Protein AF-A0A816BMD3-F1 (afdb_monomer)

Sequence (79 aa):
MENLPIKIYCLAADDGTLKAQEIDAISTLAKQLGMTDEKCQEILALYKEEEDERQKRIAFLFPKTYAEAVKAIDKHYGR

Organism: NCBI:txid392030

InterPro domains:
  IPR029024 TerB-like [G3DSA:1.10.3680.10] (5-63)

Mean predicted aligned error: 8.98 Å

Structure (mmCIF, N/CA/C/O backbone):
data_AF-A0A816BMD3-F1
#
_entry.id   AF-A0A816BMD3-F1
#
loop_
_atom_site.group_PDB
_atom_site.id
_atom_site.type_symbol
_atom_site.label_atom_id
_atom_site.label_alt_id
_atom_site.label_comp_id
_atom_site.label_asym_id
_atom_site.label_entity_id
_atom_site.label_seq_id
_atom_site.pdbx_PDB_ins_code
_atom_site.Cartn_x
_atom_site.Cartn_y
_atom_site.Cartn_z
_atom_site.occupancy
_atom_site.B_iso_or_equiv
_atom_site.auth_seq_id
_atom_site.auth_comp_id
_atom_site.auth_asym_id
_atom_site.auth_atom_id
_atom_site.pdbx_PDB_model_num
ATOM 1 N N . MET A 1 1 ? -2.870 -20.915 7.896 1.00 46.78 1 MET A N 1
ATOM 2 C CA . MET A 1 1 ? -3.939 -19.909 8.062 1.00 46.78 1 MET A CA 1
ATOM 3 C C . MET A 1 1 ? -3.626 -18.788 7.101 1.00 46.78 1 MET A C 1
ATOM 5 O O . MET A 1 1 ? -2.528 -18.257 7.176 1.00 46.78 1 MET A O 1
ATOM 9 N N . GLU A 1 2 ? -4.500 -18.514 6.139 1.00 51.50 2 GLU A N 1
ATOM 10 C CA . GLU A 1 2 ? -4.284 -17.387 5.229 1.00 51.50 2 GLU A CA 1
ATOM 11 C C . GLU A 1 2 ? -4.440 -16.069 6.001 1.00 51.50 2 GLU A C 1
ATOM 13 O O . GLU A 1 2 ? -5.390 -15.924 6.770 1.00 51.50 2 GLU A O 1
ATOM 18 N N . ASN A 1 3 ? -3.516 -15.119 5.811 1.00 61.53 3 ASN A N 1
ATOM 19 C CA . ASN A 1 3 ? -3.596 -13.768 6.382 1.00 61.53 3 ASN A CA 1
ATOM 20 C C . ASN A 1 3 ? -4.695 -12.965 5.662 1.00 61.53 3 ASN A C 1
ATOM 22 O O . ASN A 1 3 ? -4.433 -12.132 4.796 1.00 61.53 3 ASN A O 1
ATOM 26 N N . LEU A 1 4 ? -5.948 -13.267 6.009 1.00 64.56 4 LEU A N 1
ATOM 27 C CA . LEU A 1 4 ? -7.162 -12.664 5.458 1.00 64.56 4 LEU A CA 1
ATOM 28 C C . LEU A 1 4 ? -7.159 -11.118 5.471 1.00 64.56 4 LEU A C 1
ATOM 30 O O . LEU A 1 4 ? -7.603 -10.540 4.481 1.00 64.56 4 LEU A O 1
ATOM 34 N N . PRO A 1 5 ? -6.636 -10.427 6.510 1.00 66.25 5 PRO A N 1
ATOM 35 C CA . PRO A 1 5 ? -6.715 -8.968 6.571 1.00 66.25 5 PRO A CA 1
ATOM 36 C C . PRO A 1 5 ? -5.879 -8.253 5.502 1.00 66.25 5 PRO A C 1
ATOM 38 O O . PRO A 1 5 ? -6.377 -7.326 4.877 1.00 66.25 5 PRO A O 1
ATOM 41 N N . ILE A 1 6 ? -4.651 -8.709 5.224 1.00 65.69 6 ILE A N 1
ATOM 42 C CA . ILE A 1 6 ? -3.787 -8.099 4.192 1.00 65.69 6 ILE A CA 1
ATOM 43 C C . ILE A 1 6 ? -4.389 -8.310 2.798 1.00 65.69 6 ILE A C 1
ATOM 45 O O . ILE A 1 6 ? -4.437 -7.380 1.997 1.00 65.69 6 ILE A O 1
ATOM 49 N N . LYS A 1 7 ? -4.940 -9.504 2.525 1.00 68.69 7 LYS A N 1
ATOM 50 C CA . LYS A 1 7 ? -5.594 -9.796 1.238 1.00 68.69 7 LYS A CA 1
ATOM 51 C C . LYS A 1 7 ? -6.761 -8.845 0.940 1.00 68.69 7 LYS A C 1
ATOM 53 O O . LYS A 1 7 ? -6.982 -8.539 -0.224 1.00 68.69 7 LYS A O 1
ATOM 58 N N . ILE A 1 8 ? -7.487 -8.369 1.955 1.00 70.81 8 ILE A N 1
ATOM 59 C CA . ILE A 1 8 ? -8.586 -7.405 1.774 1.00 70.81 8 ILE A CA 1
ATOM 60 C C . ILE A 1 8 ? -8.052 -6.051 1.284 1.00 70.81 8 ILE A C 1
ATOM 62 O O . ILE A 1 8 ? -8.630 -5.470 0.369 1.00 70.81 8 ILE A O 1
ATOM 66 N N . TYR A 1 9 ? -6.925 -5.584 1.828 1.00 68.06 9 TYR A N 1
ATOM 67 C CA . TYR A 1 9 ? -6.263 -4.368 1.348 1.00 68.06 9 TYR A CA 1
ATOM 68 C C . TYR A 1 9 ? -5.714 -4.538 -0.075 1.00 68.06 9 TYR A C 1
ATOM 70 O O . TYR A 1 9 ? -5.918 -3.661 -0.910 1.00 68.06 9 TYR A O 1
ATOM 78 N N . CYS A 1 10 ? -5.116 -5.691 -0.395 1.00 67.19 10 CYS A N 1
ATOM 79 C CA . CYS A 1 10 ? -4.655 -5.988 -1.756 1.00 67.19 10 CYS A CA 1
ATOM 80 C C . CYS A 1 10 ? -5.799 -6.055 -2.780 1.00 67.19 10 CYS A C 1
ATOM 82 O O . CYS A 1 10 ? -5.629 -5.598 -3.902 1.00 67.19 10 CYS A O 1
ATOM 84 N N . LEU A 1 11 ? -6.953 -6.622 -2.406 1.00 69.94 11 LEU A N 1
ATOM 85 C CA . LEU A 1 11 ? -8.134 -6.696 -3.275 1.00 69.94 11 LEU A CA 1
ATOM 86 C C . LEU A 1 11 ? -8.762 -5.324 -3.524 1.00 69.94 11 LEU A C 1
ATOM 88 O O . LEU A 1 11 ? -9.327 -5.098 -4.587 1.00 69.94 11 LEU A O 1
ATOM 92 N N . ALA A 1 12 ? -8.699 -4.425 -2.543 1.00 73.19 12 ALA A N 1
ATOM 93 C CA . ALA A 1 12 ? -9.235 -3.081 -2.695 1.00 73.19 12 ALA A CA 1
ATOM 94 C C . ALA A 1 12 ? -8.334 -2.179 -3.548 1.00 73.19 12 ALA A C 1
ATOM 96 O O . ALA A 1 12 ? -8.846 -1.331 -4.266 1.00 73.19 12 ALA A O 1
ATOM 97 N N . ALA A 1 13 ? -7.018 -2.404 -3.530 1.00 76.38 13 ALA A N 1
ATOM 98 C CA . ALA A 1 13 ? -6.053 -1.705 -4.376 1.00 76.38 13 ALA A CA 1
ATOM 99 C C . ALA A 1 13 ? -5.923 -2.318 -5.789 1.00 76.38 13 ALA A C 1
ATOM 101 O O . ALA A 1 13 ? -4.825 -2.359 -6.344 1.00 76.38 13 ALA A O 1
ATOM 102 N N . ASP A 1 14 ? -7.018 -2.817 -6.375 1.00 74.56 14 ASP A N 1
ATOM 103 C CA . ASP A 1 14 ? -7.022 -3.505 -7.682 1.00 74.56 14 ASP A CA 1
ATOM 104 C C . ASP A 1 14 ? -6.507 -2.613 -8.831 1.00 74.56 14 ASP A C 1
ATOM 106 O O . ASP A 1 14 ? -5.858 -3.081 -9.764 1.00 74.56 14 ASP A O 1
ATOM 110 N N . ASP A 1 15 ? -6.703 -1.296 -8.730 1.00 72.75 15 ASP A N 1
ATOM 111 C CA . ASP A 1 15 ? -6.151 -0.311 -9.672 1.00 72.75 15 ASP A CA 1
ATOM 112 C C . ASP A 1 15 ? -4.712 0.134 -9.332 1.00 72.75 15 ASP A C 1
ATOM 114 O O . ASP A 1 15 ? -4.181 1.086 -9.911 1.00 72.75 15 ASP 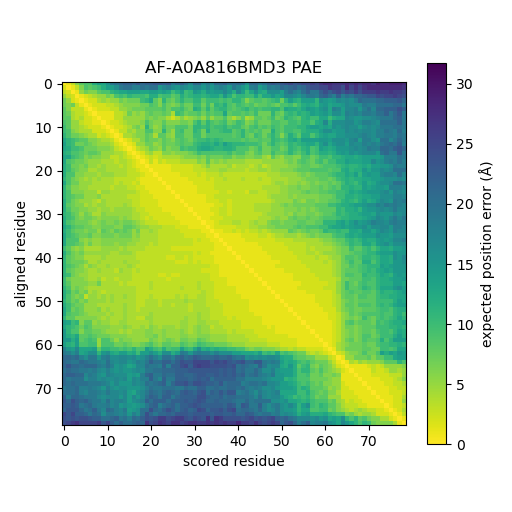A O 1
ATOM 118 N N . GLY A 1 16 ? -4.066 -0.566 -8.399 1.00 67.62 16 GLY A N 1
ATOM 119 C CA . GLY A 1 16 ? -2.715 -0.295 -7.924 1.00 67.62 16 GLY A CA 1
ATOM 120 C C . GLY A 1 16 ? -2.625 0.832 -6.897 1.00 67.62 16 GLY A C 1
ATOM 121 O O . GLY A 1 16 ? -1.516 1.167 -6.487 1.00 67.62 16 GLY A O 1
ATOM 122 N N . THR A 1 17 ? -3.743 1.433 -6.475 1.00 76.69 17 THR A N 1
ATOM 123 C CA . THR A 1 17 ? -3.754 2.473 -5.441 1.00 76.69 17 THR A CA 1
ATOM 124 C C . THR A 1 17 ? -4.874 2.236 -4.443 1.00 76.69 17 THR A C 1
ATOM 126 O O . THR A 1 17 ? -6.017 2.018 -4.805 1.00 76.69 17 THR A O 1
ATOM 129 N N . LEU A 1 18 ? -4.565 2.366 -3.157 1.00 81.50 18 LEU A N 1
ATOM 130 C CA . LEU A 1 18 ? -5.578 2.287 -2.115 1.00 81.50 18 LEU A CA 1
ATOM 131 C C . LEU A 1 18 ? -6.164 3.684 -1.843 1.00 81.50 18 LEU A C 1
ATOM 133 O O . LEU A 1 18 ? -5.489 4.556 -1.288 1.00 81.50 18 LEU A O 1
ATOM 137 N N . LYS A 1 19 ? -7.416 3.919 -2.240 1.00 84.69 19 LYS A N 1
ATOM 138 C CA . LYS A 1 19 ? -8.122 5.196 -2.054 1.00 84.69 19 LYS A CA 1
ATOM 139 C C . LYS A 1 19 ? -8.646 5.343 -0.628 1.00 84.69 19 LYS A C 1
ATOM 141 O O . LYS A 1 19 ? -8.954 4.369 0.051 1.00 84.69 19 LYS A O 1
ATOM 146 N N . ALA A 1 20 ? -8.860 6.587 -0.192 1.00 83.75 20 ALA A N 1
ATOM 147 C CA . ALA A 1 20 ? -9.430 6.875 1.129 1.00 83.75 20 ALA A CA 1
ATOM 148 C C . ALA A 1 20 ? -10.780 6.167 1.366 1.00 83.75 20 ALA A C 1
ATOM 150 O O . ALA A 1 20 ? -10.993 5.582 2.421 1.00 83.75 20 ALA A O 1
ATOM 151 N N . GLN A 1 21 ? -11.652 6.136 0.354 1.00 84.50 21 GLN A N 1
ATOM 152 C CA . GLN A 1 21 ? -12.952 5.457 0.440 1.00 84.50 21 GLN A CA 1
ATOM 153 C C . GLN 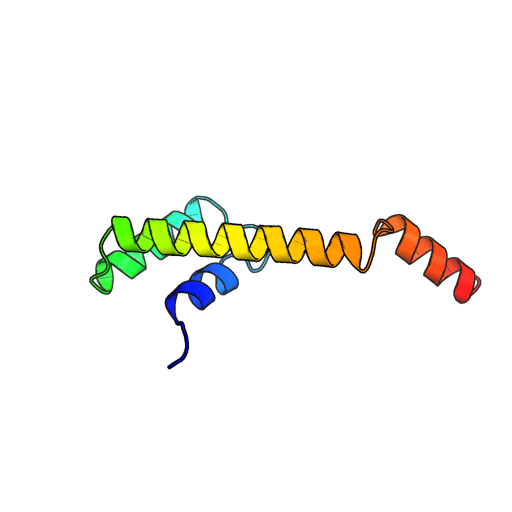A 1 21 ? -12.820 3.937 0.620 1.00 84.50 21 GLN A C 1
ATOM 155 O O . GLN A 1 21 ? -13.611 3.328 1.337 1.00 84.50 21 GLN A O 1
ATOM 160 N N . GLU A 1 22 ? -11.814 3.323 -0.005 1.00 84.81 22 GLU A N 1
ATOM 161 C CA . GLU A 1 22 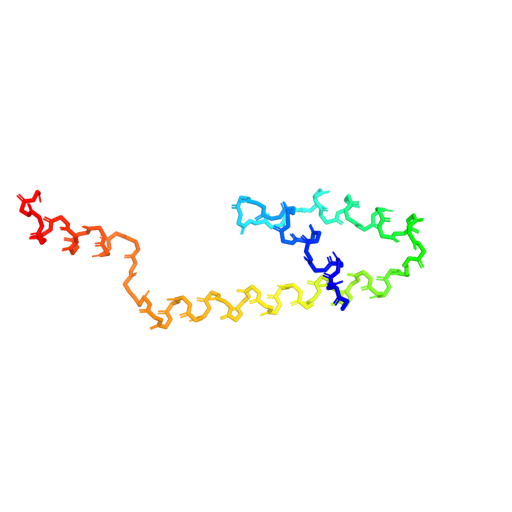? -11.517 1.896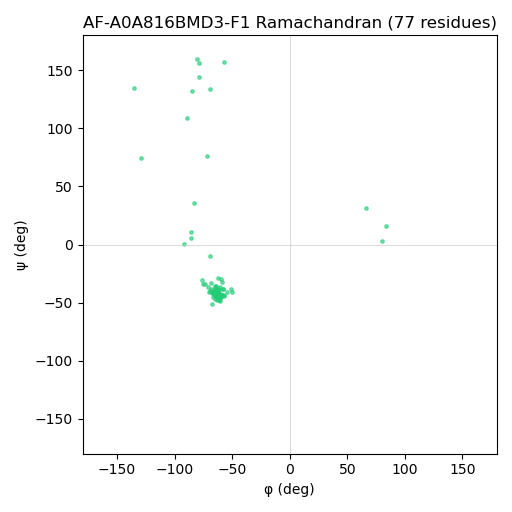 0.139 1.00 84.81 22 GLU A CA 1
ATOM 162 C C . GLU A 1 22 ? -10.965 1.602 1.543 1.00 84.81 22 GLU A C 1
ATOM 164 O O . GLU A 1 22 ? -11.401 0.651 2.189 1.00 84.81 22 GLU A O 1
ATOM 169 N N . ILE A 1 23 ? -10.093 2.468 2.075 1.00 85.12 23 ILE A N 1
ATOM 170 C CA . ILE A 1 23 ? -9.592 2.381 3.459 1.00 85.12 23 ILE A CA 1
ATOM 171 C C . ILE A 1 23 ? -10.744 2.459 4.470 1.00 85.12 23 ILE A C 1
ATOM 173 O O . ILE A 1 23 ? -10.792 1.659 5.410 1.00 85.12 23 ILE A O 1
ATOM 177 N N . ASP A 1 24 ? -11.679 3.390 4.279 1.00 86.38 24 ASP A N 1
ATOM 178 C CA . ASP A 1 24 ? -12.834 3.574 5.164 1.00 86.38 24 ASP A CA 1
ATOM 179 C C . ASP A 1 24 ? -13.782 2.367 5.123 1.00 86.38 24 ASP A C 1
ATOM 181 O O . ASP A 1 24 ? -14.257 1.905 6.169 1.00 86.38 24 ASP A O 1
ATOM 185 N N . ALA A 1 25 ? -14.019 1.806 3.932 1.00 86.25 25 ALA A N 1
ATOM 186 C CA . ALA A 1 25 ? -14.826 0.602 3.754 1.00 86.25 25 ALA A CA 1
ATOM 187 C C . ALA A 1 25 ? -14.204 -0.605 4.475 1.00 86.25 25 ALA A C 1
ATOM 189 O O . ALA A 1 25 ? -14.894 -1.307 5.220 1.00 86.25 25 ALA A O 1
ATOM 190 N N . ILE A 1 26 ? -12.892 -0.811 4.321 1.00 85.38 26 ILE A N 1
ATOM 191 C CA . ILE A 1 26 ? -12.168 -1.901 4.989 1.00 85.38 26 ILE A CA 1
ATOM 192 C C . ILE A 1 26 ? -12.170 -1.703 6.504 1.00 85.38 26 ILE A C 1
ATOM 194 O O . ILE A 1 26 ? -12.430 -2.649 7.245 1.00 85.38 26 ILE A O 1
ATOM 198 N N . SER A 1 27 ? -11.944 -0.475 6.971 1.00 85.00 27 SER A N 1
ATOM 199 C CA . SER A 1 27 ? -11.959 -0.149 8.400 1.00 85.00 27 SER A CA 1
ATOM 200 C C . SER A 1 27 ? -13.332 -0.410 9.019 1.00 85.00 27 SER A C 1
ATOM 202 O O . SER A 1 27 ? -13.430 -0.964 10.114 1.00 85.00 27 SER A O 1
ATOM 204 N N . THR A 1 28 ? -14.407 -0.072 8.304 1.00 86.94 28 THR A N 1
ATOM 205 C CA . THR A 1 28 ? -15.784 -0.341 8.742 1.00 86.94 28 THR A CA 1
ATOM 206 C C . THR A 1 28 ? -16.057 -1.843 8.834 1.00 86.94 28 THR A C 1
ATOM 208 O O . THR A 1 28 ? -16.590 -2.310 9.842 1.00 86.94 28 THR A O 1
ATOM 211 N N . LEU A 1 29 ? -15.647 -2.614 7.822 1.00 85.50 29 LEU A N 1
ATOM 212 C CA . LEU A 1 29 ? -15.791 -4.070 7.815 1.00 85.50 29 LEU A CA 1
ATOM 213 C C . LEU A 1 29 ? -14.985 -4.728 8.946 1.00 85.50 29 LEU A C 1
ATOM 215 O O . LEU A 1 29 ? -15.495 -5.588 9.659 1.00 85.50 29 LEU A O 1
ATOM 219 N N . ALA A 1 30 ? -13.742 -4.299 9.156 1.00 83.62 30 ALA A N 1
ATOM 220 C CA . ALA A 1 30 ? -12.876 -4.823 10.206 1.00 83.62 30 ALA A CA 1
ATOM 221 C C . ALA A 1 30 ? -13.469 -4.589 11.607 1.00 83.62 30 ALA A C 1
ATOM 223 O O . ALA A 1 30 ? -13.461 -5.500 12.438 1.00 83.62 30 ALA A O 1
ATOM 224 N N . LYS A 1 31 ? -14.083 -3.421 11.847 1.00 84.31 31 LYS A N 1
ATOM 225 C CA . LYS A 1 31 ? -14.834 -3.142 13.085 1.00 84.31 31 LYS A CA 1
ATOM 226 C C . LYS A 1 31 ? -16.020 -4.082 13.277 1.00 84.31 31 LYS A C 1
ATOM 228 O O . LYS A 1 31 ? -16.214 -4.592 14.378 1.00 84.31 31 LYS A O 1
ATOM 233 N N . GLN A 1 32 ? -16.794 -4.349 12.222 1.00 86.44 32 GLN A N 1
ATOM 234 C CA . GLN A 1 32 ? -17.914 -5.302 12.279 1.00 86.44 32 GLN A CA 1
ATOM 235 C C . GLN A 1 32 ? -17.452 -6.727 12.611 1.00 86.44 32 GLN A C 1
ATOM 237 O O . GLN A 1 32 ? -18.185 -7.482 13.244 1.00 86.44 32 GLN A O 1
ATOM 242 N N . LEU A 1 33 ? -16.222 -7.075 12.230 1.00 84.56 33 LEU A N 1
ATOM 243 C CA . LEU A 1 33 ? -15.576 -8.350 12.546 1.00 84.56 33 LEU A CA 1
ATOM 244 C C . LEU A 1 33 ? -14.867 -8.354 13.915 1.00 84.56 33 LEU A C 1
ATOM 246 O O . LEU A 1 33 ? -14.211 -9.335 14.263 1.00 84.56 33 LEU A O 1
A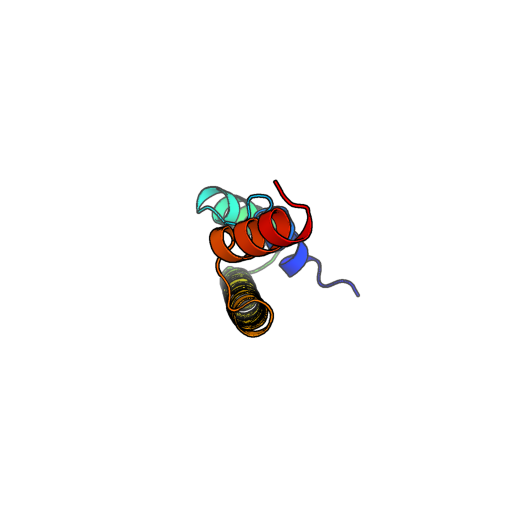TOM 250 N N . GLY A 1 34 ? -15.004 -7.286 14.708 1.00 86.44 34 GLY A N 1
ATOM 251 C CA . GLY A 1 34 ? -14.466 -7.197 16.067 1.00 86.44 34 GLY A CA 1
ATOM 252 C C . GLY A 1 34 ? -12.995 -6.78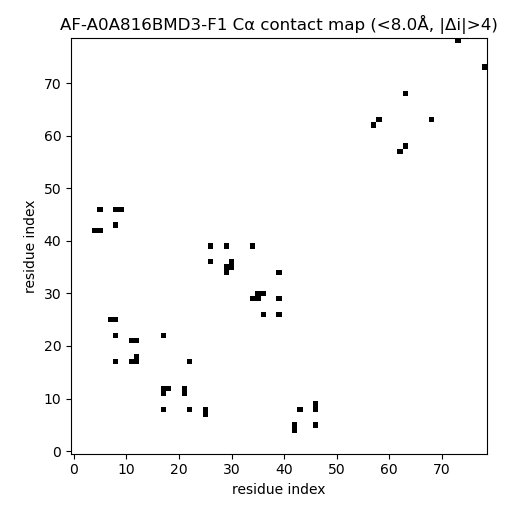5 16.154 1.00 86.44 34 GLY A C 1
ATOM 253 O O . GLY A 1 34 ? -12.373 -6.974 17.201 1.00 86.44 34 GLY A O 1
ATOM 254 N N . MET A 1 35 ? -12.413 -6.233 15.087 1.00 87.44 35 MET A N 1
ATOM 255 C CA . MET A 1 35 ? -11.082 -5.631 15.159 1.00 87.44 35 MET A CA 1
ATOM 256 C C . MET A 1 35 ? -11.133 -4.233 15.772 1.00 87.44 35 MET A C 1
ATOM 258 O O . MET A 1 35 ? -12.069 -3.465 15.546 1.00 87.44 35 MET A O 1
ATOM 262 N N . THR A 1 36 ? -10.093 -3.902 16.538 1.00 89.94 36 THR A N 1
ATOM 263 C CA . THR A 1 36 ? -9.910 -2.555 17.080 1.00 89.94 36 THR A CA 1
ATOM 264 C C . THR A 1 36 ? -9.307 -1.629 16.030 1.00 89.94 36 THR A C 1
ATOM 266 O O . THR A 1 36 ? -8.670 -2.083 15.075 1.00 89.94 36 THR A O 1
ATOM 269 N N . ASP A 1 37 ? -9.478 -0.324 16.237 1.00 85.56 37 ASP A N 1
ATOM 270 C CA . ASP A 1 37 ? -8.869 0.696 15.387 1.00 85.56 37 ASP A CA 1
ATOM 271 C C . ASP A 1 37 ? -7.342 0.565 15.338 1.00 85.56 37 ASP A C 1
ATOM 273 O O . ASP A 1 37 ? -6.769 0.687 14.257 1.00 85.56 37 ASP A O 1
ATOM 277 N N . GLU A 1 38 ? -6.682 0.232 16.457 1.00 90.00 38 GLU A N 1
ATOM 278 C CA . GLU A 1 38 ? -5.226 0.043 16.465 1.00 90.00 38 GLU A CA 1
ATOM 279 C C . GLU A 1 38 ? -4.797 -1.079 15.515 1.00 90.00 38 GLU A C 1
ATOM 281 O O . GLU A 1 38 ? -3.893 -0.889 14.704 1.00 90.00 38 GLU A O 1
ATOM 286 N N . LYS A 1 39 ? -5.491 -2.225 15.540 1.00 86.50 39 LYS A N 1
ATOM 287 C CA . LYS A 1 39 ? -5.174 -3.356 14.655 1.00 86.50 39 LYS A CA 1
ATOM 288 C C . LYS A 1 39 ? -5.410 -3.025 13.182 1.00 86.50 39 LYS A C 1
ATOM 290 O O . LYS A 1 39 ? -4.642 -3.462 12.329 1.00 86.50 39 LYS A O 1
ATOM 295 N N . CYS A 1 40 ? -6.456 -2.259 12.868 1.00 85.50 40 CYS A N 1
ATOM 296 C CA . CYS A 1 40 ? -6.693 -1.783 11.503 1.00 85.50 40 CYS A CA 1
ATOM 297 C C . CYS A 1 40 ? -5.547 -0.886 11.017 1.00 85.50 40 CYS A C 1
ATOM 299 O O . CYS A 1 40 ? -5.088 -1.036 9.885 1.00 85.50 40 CYS A O 1
ATOM 301 N N . GLN A 1 41 ? -5.059 0.013 11.876 1.00 87.62 41 GLN A N 1
ATOM 302 C CA . GLN A 1 41 ? -3.925 0.881 11.553 1.00 87.62 41 GLN A CA 1
ATOM 303 C C . GLN A 1 41 ? -2.624 0.089 11.374 1.00 87.62 41 GLN A C 1
ATOM 305 O O . GLN A 1 41 ? -1.889 0.361 10.428 1.00 87.62 41 GLN A O 1
ATOM 310 N N . GLU A 1 42 ? -2.362 -0.918 12.212 1.00 89.19 42 GLU A N 1
ATOM 311 C CA . GLU A 1 42 ? -1.193 -1.800 12.067 1.00 89.19 42 GLU A CA 1
ATOM 312 C C . GLU A 1 42 ? -1.197 -2.546 10.726 1.00 89.19 42 GLU A C 1
ATOM 314 O O . GLU A 1 42 ? -0.179 -2.597 10.040 1.00 89.19 42 GLU A O 1
ATOM 319 N N . ILE A 1 43 ? -2.348 -3.080 10.307 1.00 85.75 43 ILE A N 1
ATOM 320 C CA . ILE A 1 43 ? -2.459 -3.791 9.024 1.00 85.75 43 ILE A CA 1
ATOM 321 C C . ILE A 1 43 ? -2.315 -2.830 7.842 1.00 85.75 43 ILE A C 1
ATOM 323 O O . ILE A 1 43 ? -1.655 -3.166 6.860 1.00 85.75 43 ILE A O 1
ATOM 327 N N . LEU A 1 44 ? -2.891 -1.627 7.931 1.00 86.00 44 LEU A N 1
ATOM 328 C CA . LEU A 1 44 ? -2.716 -0.601 6.904 1.00 86.00 44 LEU A CA 1
ATOM 329 C C . LEU A 1 44 ? -1.247 -0.167 6.780 1.00 86.00 44 LEU A C 1
ATOM 331 O O . LEU A 1 44 ? -0.770 0.053 5.667 1.00 86.00 44 LEU A O 1
ATOM 335 N N . ALA A 1 45 ? -0.538 -0.028 7.901 1.00 89.06 45 ALA A N 1
ATOM 336 C CA . ALA A 1 45 ? 0.888 0.280 7.907 1.00 89.06 45 ALA A CA 1
ATOM 337 C C . ALA A 1 45 ? 1.694 -0.845 7.245 1.00 89.06 45 ALA A C 1
ATOM 339 O O . ALA A 1 45 ? 2.465 -0.575 6.327 1.00 89.06 45 ALA A O 1
ATOM 340 N N . LEU A 1 46 ? 1.430 -2.098 7.624 1.00 88.12 46 LEU A N 1
ATOM 341 C CA . LEU A 1 46 ? 2.087 -3.267 7.043 1.00 88.12 46 LEU A CA 1
ATOM 342 C C . LEU A 1 46 ? 1.866 -3.369 5.525 1.00 88.12 46 LEU A C 1
ATOM 344 O O . LEU A 1 46 ? 2.817 -3.592 4.784 1.00 88.12 46 LEU A O 1
ATOM 348 N N . TYR A 1 47 ? 0.639 -3.141 5.046 1.00 86.75 47 TYR A N 1
ATOM 349 C CA . TYR A 1 47 ? 0.343 -3.104 3.608 1.00 86.75 47 TYR A CA 1
ATOM 350 C C . TYR A 1 47 ? 1.203 -2.065 2.869 1.00 86.75 47 TYR A C 1
ATOM 352 O O . TYR A 1 47 ? 1.746 -2.353 1.804 1.00 86.75 47 TYR A O 1
ATOM 360 N N . LYS A 1 48 ? 1.348 -0.858 3.433 1.00 86.00 48 LYS A N 1
ATOM 361 C CA . LYS A 1 48 ? 2.164 0.206 2.826 1.00 86.00 48 LYS A CA 1
ATOM 362 C C . LYS A 1 48 ? 3.641 -0.170 2.781 1.00 86.00 48 LYS A C 1
ATOM 364 O O . LYS A 1 48 ? 4.285 0.066 1.767 1.00 86.00 48 LYS A O 1
ATOM 369 N N . GLU A 1 49 ? 4.162 -0.769 3.849 1.00 90.25 49 GLU A N 1
ATOM 370 C CA . GLU A 1 49 ? 5.547 -1.246 3.896 1.00 90.25 49 GLU A CA 1
ATOM 371 C C . GLU A 1 49 ? 5.812 -2.327 2.838 1.00 90.25 49 GLU A C 1
ATOM 373 O O . GLU A 1 49 ? 6.810 -2.257 2.117 1.00 90.25 49 GLU A O 1
ATOM 378 N N . GLU A 1 50 ? 4.906 -3.300 2.698 1.00 87.81 50 GLU A N 1
ATOM 379 C CA . GLU A 1 50 ? 5.013 -4.348 1.678 1.00 87.81 50 GLU A CA 1
ATOM 380 C C . GLU A 1 50 ? 4.950 -3.775 0.255 1.00 87.81 50 GLU A C 1
ATOM 382 O O . GLU A 1 50 ? 5.729 -4.184 -0.611 1.00 87.81 50 GLU A O 1
ATOM 387 N N . GLU 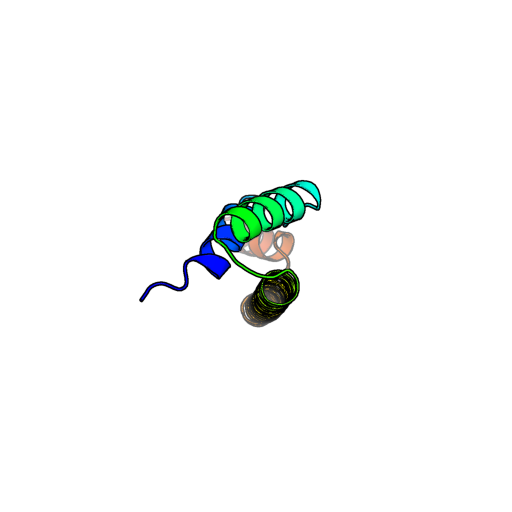A 1 51 ? 4.058 -2.813 0.011 1.00 85.19 51 GLU A N 1
ATOM 388 C CA . GLU A 1 51 ? 3.927 -2.152 -1.286 1.00 85.19 51 GLU A CA 1
ATOM 389 C C . GLU A 1 51 ? 5.174 -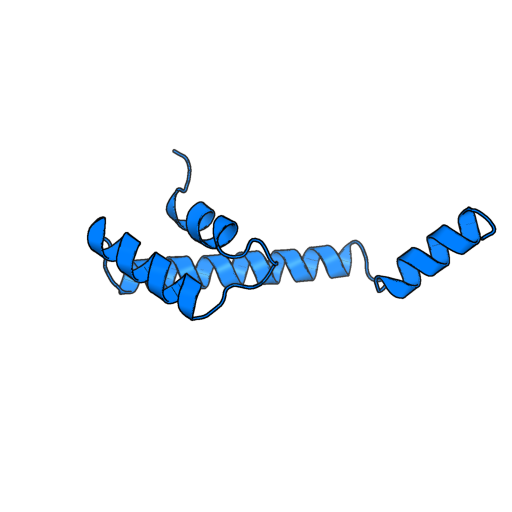1.323 -1.627 1.00 85.19 51 GLU A C 1
ATOM 391 O O . GLU A 1 51 ? 5.704 -1.441 -2.733 1.00 85.19 51 GLU A O 1
ATOM 396 N N . ASP A 1 52 ? 5.717 -0.569 -0.671 1.00 87.75 52 ASP A N 1
ATOM 397 C CA . ASP A 1 52 ? 6.955 0.193 -0.853 1.00 87.75 52 ASP A CA 1
ATOM 398 C C . ASP A 1 52 ? 8.145 -0.724 -1.178 1.00 87.75 52 ASP A C 1
ATOM 400 O O . ASP A 1 52 ? 8.909 -0.460 -2.113 1.00 87.75 52 ASP A O 1
ATOM 404 N N . GLU A 1 53 ? 8.310 -1.833 -0.451 1.00 91.00 53 GLU A N 1
ATOM 405 C CA . GLU A 1 53 ? 9.363 -2.817 -0.732 1.00 91.00 53 GLU A CA 1
ATOM 406 C C . GLU A 1 53 ? 9.171 -3.495 -2.095 1.00 91.00 53 GLU A C 1
ATOM 408 O O . GLU A 1 53 ? 10.137 -3.700 -2.844 1.00 91.00 53 GLU A O 1
ATOM 413 N N . ARG A 1 54 ? 7.924 -3.791 -2.478 1.00 86.69 54 ARG A N 1
ATOM 414 C CA . ARG A 1 54 ? 7.601 -4.323 -3.806 1.00 86.69 54 ARG A CA 1
ATOM 415 C C . ARG A 1 54 ? 8.000 -3.342 -4.905 1.00 86.69 54 ARG A C 1
ATOM 417 O O . ARG A 1 54 ? 8.645 -3.758 -5.871 1.00 86.69 54 ARG A O 1
ATOM 424 N N . GLN A 1 55 ? 7.679 -2.057 -4.755 1.00 84.25 55 GLN A N 1
ATOM 425 C CA . GLN A 1 55 ? 8.038 -1.015 -5.721 1.00 84.25 55 GLN A CA 1
ATOM 426 C C . GLN A 1 55 ? 9.556 -0.845 -5.840 1.00 84.25 55 GLN A C 1
ATOM 428 O O . GLN A 1 55 ? 10.086 -0.833 -6.954 1.00 84.25 55 GLN A O 1
ATOM 433 N N . LYS A 1 56 ? 10.288 -0.818 -4.716 1.00 88.38 56 LYS A N 1
ATOM 434 C CA . LYS A 1 56 ? 11.763 -0.805 -4.723 1.00 88.38 56 LYS A CA 1
ATOM 435 C C . LYS A 1 56 ? 12.331 -2.008 -5.470 1.00 88.38 56 LYS A C 1
ATOM 437 O O . LYS A 1 56 ? 13.253 -1.863 -6.273 1.00 88.38 56 LYS A O 1
ATOM 442 N N . ARG A 1 57 ? 11.775 -3.201 -5.240 1.00 86.50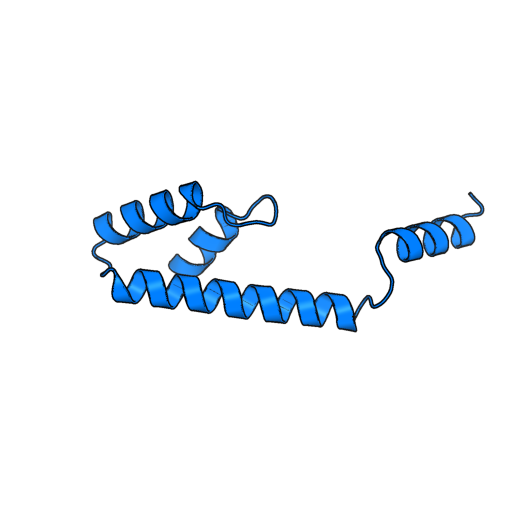 57 ARG A N 1
ATOM 443 C CA . ARG A 1 57 ? 12.230 -4.430 -5.896 1.00 86.50 57 ARG A CA 1
ATOM 444 C C . ARG A 1 57 ? 11.946 -4.425 -7.393 1.00 86.50 57 ARG A C 1
ATOM 446 O O . ARG A 1 57 ? 12.806 -4.849 -8.160 1.00 86.50 57 ARG A O 1
ATOM 453 N N . ILE A 1 58 ? 10.788 -3.922 -7.820 1.00 84.50 58 ILE A N 1
ATOM 454 C CA . ILE A 1 58 ? 10.475 -3.735 -9.243 1.00 84.50 58 ILE A CA 1
ATOM 455 C C . ILE A 1 58 ? 11.462 -2.756 -9.874 1.00 84.50 58 ILE A C 1
ATOM 457 O O . ILE A 1 58 ? 12.038 -3.086 -10.904 1.00 84.50 58 ILE A O 1
ATOM 461 N N . ALA A 1 59 ? 11.722 -1.611 -9.240 1.00 82.94 59 ALA A N 1
ATOM 462 C CA . ALA A 1 59 ? 12.679 -0.627 -9.741 1.00 82.94 59 ALA A CA 1
ATOM 463 C C . ALA A 1 59 ? 14.111 -1.186 -9.818 1.00 82.94 59 ALA A C 1
ATOM 465 O O . ALA A 1 59 ? 14.838 -0.902 -10.765 1.00 82.94 59 ALA A O 1
ATOM 466 N N . PHE A 1 60 ? 14.518 -2.021 -8.858 1.00 83.88 60 PHE A N 1
ATOM 467 C CA . PHE A 1 60 ? 15.811 -2.704 -8.896 1.00 83.88 60 PHE A CA 1
ATOM 468 C C . PHE A 1 60 ? 15.902 -3.727 -10.040 1.00 83.88 60 PHE A C 1
ATOM 470 O O . PHE A 1 60 ? 16.907 -3.776 -10.748 1.00 83.88 60 PHE A O 1
ATOM 477 N N . LEU A 1 61 ? 14.864 -4.550 -10.226 1.00 81.50 61 LEU A N 1
ATOM 478 C CA . LEU A 1 61 ? 14.829 -5.597 -11.257 1.00 81.50 61 LEU A CA 1
ATOM 479 C C . LEU A 1 61 ? 14.638 -5.030 -12.670 1.00 81.50 61 LEU A C 1
ATOM 481 O O . LEU A 1 61 ? 15.181 -5.563 -13.637 1.00 81.50 61 LEU A O 1
ATOM 485 N N . PHE A 1 62 ? 13.882 -3.944 -12.783 1.00 79.38 62 PHE A N 1
ATOM 486 C CA . PHE A 1 62 ? 13.556 -3.247 -14.018 1.00 79.38 62 PHE A CA 1
ATOM 487 C C . PHE A 1 62 ? 13.858 -1.754 -13.846 1.00 79.38 62 PHE A C 1
ATOM 489 O O . PHE A 1 62 ? 12.944 -0.939 -13.744 1.00 79.38 62 PHE A O 1
ATOM 496 N N . PRO A 1 63 ? 15.147 -1.369 -13.852 1.00 70.88 63 PRO A N 1
ATOM 497 C CA . PRO A 1 63 ? 15.558 0.025 -13.667 1.00 70.88 63 PRO A CA 1
ATOM 498 C C . PRO A 1 63 ? 15.184 0.919 -14.853 1.00 70.88 63 PRO A C 1
ATOM 500 O O . PRO A 1 63 ? 15.314 2.138 -14.785 1.00 70.88 63 PRO A O 1
ATOM 503 N N . LYS A 1 64 ? 14.744 0.309 -15.957 1.00 72.94 64 LYS A N 1
ATOM 504 C CA . LYS A 1 64 ? 14.260 1.001 -17.142 1.00 72.94 64 LYS A CA 1
ATOM 505 C C . LYS A 1 64 ? 12.790 1.342 -16.968 1.00 72.94 64 LYS A C 1
ATOM 507 O O . LYS A 1 64 ? 11.978 0.487 -16.627 1.00 72.94 64 LYS A O 1
ATOM 512 N N . THR A 1 65 ? 12.449 2.583 -17.272 1.00 70.25 65 THR A N 1
ATOM 513 C CA . THR A 1 65 ? 11.064 3.048 -17.325 1.00 70.25 65 THR A CA 1
ATOM 514 C C . THR A 1 65 ? 10.248 2.216 -18.320 1.00 70.25 65 THR A C 1
ATOM 516 O O . THR A 1 65 ? 10.791 1.651 -19.273 1.00 70.25 65 THR A O 1
ATOM 519 N N . TYR A 1 66 ? 8.922 2.181 -18.153 1.00 66.88 66 TYR A N 1
ATOM 520 C CA . TYR A 1 66 ? 8.018 1.506 -19.095 1.00 66.88 66 TYR A CA 1
ATOM 521 C C . TYR A 1 66 ? 8.286 1.921 -20.554 1.00 66.88 66 TYR A C 1
ATOM 523 O O . TYR A 1 66 ? 8.364 1.078 -21.443 1.00 66.88 66 TYR A O 1
ATOM 531 N N . ALA A 1 67 ? 8.540 3.211 -20.795 1.00 67.44 67 ALA A N 1
ATOM 532 C CA . ALA A 1 67 ? 8.880 3.733 -22.117 1.00 67.44 67 ALA A CA 1
ATOM 533 C C . ALA A 1 67 ? 10.207 3.179 -22.672 1.00 67.44 67 ALA A C 1
ATOM 535 O O . ALA A 1 67 ? 10.329 2.941 -23.873 1.00 67.44 67 ALA A O 1
ATOM 536 N N . GLU A 1 68 ? 11.209 2.956 -21.823 1.00 78.44 68 GLU A N 1
ATOM 537 C CA . GLU A 1 68 ? 12.486 2.355 -22.220 1.00 78.44 68 GLU A CA 1
ATOM 538 C C . GLU A 1 68 ? 12.375 0.846 -22.447 1.00 78.44 68 GLU A C 1
ATOM 540 O O . GLU A 1 68 ? 13.044 0.319 -23.338 1.00 78.44 68 GLU A O 1
ATOM 545 N N . ALA A 1 69 ? 11.523 0.158 -21.683 1.00 75.44 69 ALA A N 1
ATOM 546 C CA . ALA A 1 69 ? 11.195 -1.244 -21.912 1.00 75.44 69 ALA A CA 1
ATOM 547 C C . ALA A 1 69 ? 10.471 -1.426 -23.256 1.00 75.44 69 ALA A C 1
ATOM 549 O O . ALA A 1 69 ? 10.895 -2.250 -24.064 1.00 75.44 69 ALA A O 1
ATOM 550 N N . VAL A 1 70 ? 9.461 -0.596 -23.545 1.00 72.75 70 VAL A N 1
ATOM 551 C CA . VAL A 1 70 ? 8.743 -0.590 -24.832 1.00 72.75 70 VAL A CA 1
ATOM 552 C C . VAL A 1 70 ? 9.696 -0.280 -25.987 1.00 72.75 70 VAL A C 1
ATOM 554 O O . VAL A 1 70 ? 9.771 -1.064 -26.924 1.00 72.75 70 VAL A O 1
ATOM 557 N N . LYS A 1 71 ? 10.532 0.765 -25.887 1.00 79.00 71 LYS A N 1
ATOM 558 C CA . LYS A 1 71 ? 11.551 1.062 -26.914 1.00 79.00 71 LYS A CA 1
ATOM 559 C C . LYS A 1 71 ? 12.533 -0.089 -27.139 1.00 79.00 71 LYS A C 1
ATOM 561 O O . LYS A 1 71 ? 12.967 -0.312 -28.267 1.00 79.00 71 LYS A O 1
ATOM 566 N N . ALA A 1 72 ? 12.932 -0.795 -26.081 1.00 78.25 72 ALA A N 1
ATOM 567 C CA . ALA A 1 72 ? 13.820 -1.948 -26.204 1.00 78.25 72 ALA A CA 1
ATOM 568 C C . ALA A 1 72 ? 13.130 -3.128 -26.906 1.00 78.25 72 ALA A C 1
ATOM 570 O O . ALA A 1 72 ? 13.766 -3.800 -27.718 1.00 78.25 72 ALA A O 1
ATOM 571 N N . ILE A 1 73 ? 11.843 -3.346 -26.625 1.00 79.06 73 ILE A N 1
ATOM 572 C CA . ILE A 1 73 ? 11.005 -4.363 -27.270 1.00 79.06 73 ILE A CA 1
ATOM 573 C C . ILE A 1 73 ? 10.783 -4.014 -28.746 1.00 79.06 73 ILE A C 1
ATOM 575 O O . ILE A 1 73 ? 11.079 -4.841 -29.604 1.00 79.06 73 ILE A O 1
ATOM 579 N N . ASP A 1 74 ? 10.358 -2.792 -29.064 1.00 82.31 74 ASP A N 1
ATOM 580 C CA . ASP A 1 74 ? 10.122 -2.349 -30.445 1.00 82.31 74 ASP A CA 1
ATOM 581 C C . ASP A 1 74 ? 11.398 -2.445 -31.287 1.00 82.31 74 ASP A C 1
ATOM 583 O O . ASP A 1 74 ? 11.389 -3.024 -32.374 1.00 82.31 74 ASP A O 1
ATOM 587 N N . LYS A 1 75 ? 12.543 -2.030 -30.726 1.00 81.06 75 LYS A N 1
ATOM 588 C CA . LYS A 1 75 ? 13.856 -2.214 -31.360 1.00 81.06 75 LYS A CA 1
ATOM 589 C C . LYS A 1 75 ? 14.202 -3.690 -31.594 1.00 81.06 75 LYS A C 1
ATOM 591 O O . LYS A 1 75 ? 14.839 -4.001 -32.596 1.00 81.06 75 LYS A O 1
ATOM 596 N N . HIS A 1 76 ? 13.829 -4.591 -30.685 1.00 81.69 76 HIS A N 1
ATOM 597 C CA . HIS A 1 76 ? 14.074 -6.029 -30.836 1.00 81.69 76 HIS A CA 1
ATOM 598 C C . HIS A 1 76 ? 13.194 -6.659 -31.927 1.00 81.69 76 HIS A C 1
ATOM 600 O O . HIS A 1 76 ? 13.669 -7.516 -32.667 1.00 81.69 76 HIS A O 1
ATOM 606 N N . TYR A 1 77 ? 11.944 -6.206 -32.062 1.00 84.50 77 TYR A N 1
ATOM 607 C CA . TYR A 1 77 ? 10.995 -6.689 -33.073 1.00 84.50 77 TYR A CA 1
ATOM 608 C C . TYR A 1 77 ? 11.013 -5.893 -34.390 1.00 84.50 77 TYR A C 1
ATOM 610 O O . TYR A 1 77 ? 10.260 -6.227 -35.304 1.00 84.50 77 TYR A O 1
ATOM 618 N N . GLY A 1 78 ? 11.869 -4.872 -34.507 1.00 70.19 78 GLY A N 1
ATOM 619 C CA . GLY A 1 78 ? 12.031 -4.061 -35.718 1.00 70.19 78 GLY A CA 1
ATOM 620 C C . GLY A 1 78 ? 10.807 -3.212 -36.074 1.00 70.19 78 GLY A C 1
ATOM 621 O O . GLY A 1 78 ? 10.546 -3.020 -37.261 1.00 70.19 78 GLY A O 1
ATOM 622 N N . ARG A 1 79 ? 10.046 -2.765 -35.069 1.00 59.81 79 ARG A N 1
ATOM 623 C CA . ARG A 1 79 ? 8.866 -1.900 -35.222 1.00 59.81 79 ARG A CA 1
ATOM 624 C C . ARG A 1 79 ? 9.196 -0.436 -34.965 1.00 59.81 79 ARG A C 1
ATOM 626 O O . ARG A 1 79 ? 10.110 -0.172 -34.151 1.00 59.81 79 ARG A O 1
#

Radius of gyration: 17.73 Å; Cα contacts (8 Å, |Δi|>4): 28; chains: 1; bounding box: 34×27×53 Å

Secondary structure (DSSP, 8-state):
---HHHHHHHHHTTTSS--HHHHHHHHHHHHHTT--HHHHHHHHHHHHHHHHHHHHHHHHH--S-HHHHHHHHHHHHT-

Foldseek 3Di:
DDPVLLVLQVVCCPVVDNDPVSLVVSCVVCVVVVDDPVVSVVSVVVNVVVSVVVVVVCCVVPVDDPVRVVVVVCVVVVD

pLDDT: mean 79.52, std 9.29, range [46.78, 91.0]

Solvent-accessible surface area (backbone atoms only — not comparable to full-atom values): 4652 Å² total; per-residue (Å²): 132,81,71,61,71,61,52,53,55,56,62,62,21,71,86,76,53,78,47,72,71,52,53,50,52,51,50,53,52,40,44,76,72,70,48,51,70,68,59,52,50,53,50,55,50,50,52,51,54,53,51,51,53,49,51,53,50,47,43,68,77,45,72,58,51,73,69,54,48,49,52,52,50,32,62,72,72,73,100